Protein AF-A0A1W6YJ26-F1 (afdb_monomer)

Secondary structure (DSSP, 8-state):
----HHHHHHH--SHHHHHHHHHHHHHHHHHHHHHHHHHHHTT-HHHHHHHHHHHHHHHHHHHS-HHHHHHHHHHHHHHHHTT--TTTHHHHHHHHHHHHHHHHHHHHHHHHH--

Solvent-accessible surface area (backbone atoms only — not comparable to full-atom values): 6120 Å² total; per-residue (Å²): 137,64,68,34,60,64,64,44,40,72,78,27,75,49,60,66,54,39,37,53,50,48,54,53,50,44,52,51,51,50,54,46,52,54,50,31,54,51,22,55,75,68,63,36,37,72,63,25,40,55,38,50,55,53,48,32,53,54,46,14,64,49,36,68,36,55,68,60,27,43,67,55,41,46,62,39,46,51,33,33,76,63,69,54,47,92,79,41,60,64,47,49,51,52,40,51,51,52,53,50,52,48,44,55,48,50,53,50,51,40,60,72,54,51,134

Foldseek 3Di:
DAFPVVVLCVVPVDLVSSLVVLVVLLVVLVVLLVVLVVCVVVLVLVSNLVSLVVNLVSVCNGHVNSVVSCVLRVLVNVCSVVSNDPPCVVSSVSSSVVSVVVSVNSVVVSVVSDD

Structure (mmCIF, N/CA/C/O backbone):
data_AF-A0A1W6YJ26-F1
#
_entry.id   AF-A0A1W6YJ26-F1
#
loop_
_atom_site.group_PDB
_atom_site.id
_atom_site.type_symbol
_atom_site.label_atom_id
_atom_site.label_alt_id
_atom_site.label_comp_id
_atom_site.label_asym_id
_atom_site.label_entity_id
_atom_site.label_seq_id
_atom_site.pdbx_PDB_ins_code
_atom_site.Cartn_x
_atom_site.Cartn_y
_atom_site.Cartn_z
_atom_site.occupancy
_atom_site.B_iso_or_equiv
_atom_site.auth_seq_id
_atom_site.auth_comp_id
_atom_site.auth_asym_id
_atom_site.auth_atom_id
_atom_site.pdbx_PDB_model_num
ATOM 1 N N . MET A 1 1 ? 12.338 4.114 2.494 1.00 65.44 1 MET A N 1
ATOM 2 C CA . MET A 1 1 ? 12.069 2.732 2.046 1.00 65.44 1 MET A CA 1
ATOM 3 C C . MET A 1 1 ? 12.525 2.650 0.602 1.00 65.44 1 MET A C 1
ATOM 5 O O . MET A 1 1 ? 12.287 3.615 -0.112 1.00 65.44 1 MET A O 1
ATOM 9 N N . LEU A 1 2 ? 13.247 1.602 0.209 1.00 82.56 2 LEU A N 1
ATOM 10 C CA . LEU A 1 2 ? 13.765 1.453 -1.156 1.00 82.56 2 LEU A CA 1
ATOM 11 C C . LEU A 1 2 ? 12.956 0.373 -1.878 1.00 82.56 2 LEU A C 1
ATOM 13 O O . LEU A 1 2 ? 12.554 -0.603 -1.248 1.00 82.56 2 LEU A O 1
ATOM 17 N N . LEU A 1 3 ? 12.686 0.583 -3.165 1.00 92.25 3 LEU A N 1
ATOM 18 C CA . LEU A 1 3 ? 12.081 -0.435 -4.021 1.00 92.25 3 LEU A CA 1
ATOM 19 C C . LEU A 1 3 ? 13.123 -1.492 -4.376 1.00 92.25 3 LEU A C 1
ATOM 21 O O . LEU A 1 3 ? 14.291 -1.157 -4.587 1.00 92.25 3 LEU A O 1
ATOM 25 N N . ASP A 1 4 ? 12.689 -2.740 -4.509 1.00 94.31 4 ASP A N 1
ATOM 26 C CA . ASP A 1 4 ? 13.531 -3.811 -5.033 1.00 94.31 4 ASP A CA 1
ATOM 27 C C . ASP A 1 4 ? 13.577 -3.744 -6.565 1.00 94.31 4 ASP A C 1
ATOM 29 O O . ASP A 1 4 ? 12.917 -4.488 -7.295 1.00 94.31 4 ASP A O 1
ATOM 33 N N . LEU A 1 5 ? 14.343 -2.774 -7.064 1.00 92.31 5 LEU A N 1
ATOM 34 C CA . LEU A 1 5 ? 14.500 -2.552 -8.499 1.00 92.31 5 LEU A CA 1
ATOM 35 C C . LEU A 1 5 ? 15.229 -3.706 -9.191 1.00 92.31 5 LEU A C 1
ATOM 37 O O . LEU A 1 5 ? 15.056 -3.875 -10.397 1.00 92.31 5 LEU A O 1
ATOM 41 N N . GLN A 1 6 ? 16.018 -4.490 -8.451 1.00 93.62 6 GLN A N 1
ATOM 42 C CA . GLN A 1 6 ? 16.703 -5.652 -8.998 1.00 93.62 6 GLN A CA 1
ATOM 43 C C . GLN A 1 6 ? 15.687 -6.737 -9.354 1.00 93.62 6 GLN A C 1
ATOM 45 O O . GLN A 1 6 ? 15.591 -7.104 -10.524 1.00 93.62 6 GLN A O 1
ATOM 50 N N . THR A 1 7 ? 14.869 -7.174 -8.393 1.00 93.06 7 THR A N 1
ATOM 51 C CA . THR A 1 7 ? 13.820 -8.173 -8.652 1.00 93.06 7 THR A CA 1
ATOM 52 C C . THR A 1 7 ? 12.849 -7.683 -9.727 1.00 93.06 7 THR A C 1
ATOM 54 O O . THR A 1 7 ? 12.448 -8.442 -10.609 1.00 93.06 7 THR A O 1
ATOM 57 N N . LEU A 1 8 ? 12.503 -6.389 -9.730 1.00 93.19 8 LEU A N 1
ATOM 58 C CA . LEU A 1 8 ? 11.665 -5.819 -10.788 1.00 93.19 8 LEU A CA 1
ATOM 59 C C . LEU A 1 8 ? 12.327 -5.861 -12.170 1.00 93.19 8 LEU A C 1
ATOM 61 O O . LEU A 1 8 ? 11.624 -6.061 -13.157 1.00 93.19 8 LEU A O 1
ATOM 65 N N . ALA A 1 9 ? 13.644 -5.676 -12.265 1.00 94.31 9 ALA A N 1
ATOM 66 C CA . ALA A 1 9 ? 14.376 -5.798 -13.523 1.00 94.31 9 ALA A CA 1
ATOM 67 C C . ALA A 1 9 ? 14.510 -7.251 -13.996 1.00 94.31 9 ALA A C 1
ATOM 69 O O . ALA A 1 9 ? 14.516 -7.485 -15.201 1.00 94.31 9 ALA A O 1
ATOM 70 N N . GLU A 1 10 ? 14.569 -8.215 -13.078 1.00 95.69 10 GLU A N 1
ATOM 71 C CA . GLU A 1 10 ? 14.567 -9.645 -13.403 1.00 95.69 10 GLU A CA 1
ATOM 72 C C . GLU A 1 10 ? 13.192 -10.108 -13.918 1.00 95.69 10 GLU A C 1
ATOM 74 O O . GLU A 1 10 ? 13.114 -10.818 -14.920 1.00 95.69 10 GLU A O 1
ATOM 79 N N . LEU A 1 11 ? 12.101 -9.666 -13.279 1.00 94.88 11 LEU A N 1
ATOM 80 C CA . LEU A 1 11 ? 10.727 -10.014 -13.67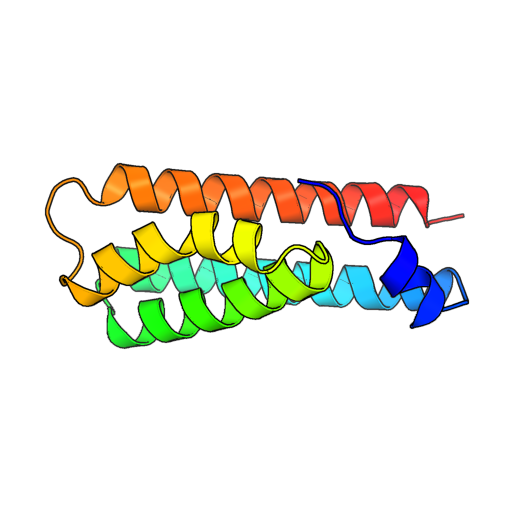3 1.00 94.88 11 LEU A CA 1
ATOM 81 C C . LEU A 1 11 ? 10.242 -9.257 -14.917 1.00 94.88 11 LEU A C 1
ATOM 83 O O . LEU A 1 11 ? 9.487 -9.804 -15.720 1.00 94.88 11 LEU A O 1
ATOM 87 N N . TYR A 1 12 ? 10.672 -8.004 -15.074 1.00 94.62 12 TYR A N 1
ATOM 88 C CA . TYR A 1 12 ? 10.335 -7.133 -16.199 1.00 94.62 12 TYR A CA 1
ATOM 89 C C . TYR A 1 12 ? 11.640 -6.569 -16.795 1.00 94.62 12 TYR A C 1
ATOM 91 O O . TYR A 1 12 ? 12.110 -5.494 -16.394 1.00 94.62 12 TYR A O 1
ATOM 99 N N . PRO A 1 13 ? 12.267 -7.292 -17.743 1.00 93.44 13 PRO A N 1
ATOM 100 C CA . PRO A 1 13 ? 13.563 -6.903 -18.302 1.00 93.44 13 PRO A CA 1
ATOM 101 C C . PRO A 1 13 ? 13.528 -5.567 -19.045 1.00 93.44 13 PRO A C 1
ATOM 103 O O . PRO A 1 13 ? 14.483 -4.784 -18.977 1.00 93.44 13 PRO A O 1
ATOM 106 N N . ASP A 1 14 ? 12.421 -5.271 -19.723 1.00 94.69 14 ASP A N 1
ATOM 107 C CA . ASP A 1 14 ? 12.253 -4.037 -20.471 1.00 94.69 14 ASP A CA 1
ATOM 108 C C . ASP A 1 14 ? 11.734 -2.882 -19.593 1.00 94.69 14 ASP A C 1
ATOM 110 O O . ASP A 1 14 ? 10.973 -3.042 -18.633 1.00 94.69 14 ASP A O 1
ATOM 114 N N . ARG A 1 15 ? 12.177 -1.667 -19.929 1.00 92.81 15 ARG A N 1
ATOM 115 C CA . ARG A 1 15 ? 11.869 -0.448 -19.167 1.00 92.81 15 ARG A CA 1
ATOM 116 C C . ARG A 1 15 ? 10.374 -0.107 -19.194 1.00 92.81 15 ARG A C 1
ATOM 118 O O . ARG A 1 15 ? 9.851 0.375 -18.190 1.00 92.81 15 ARG A O 1
ATOM 125 N N . ALA A 1 16 ? 9.697 -0.366 -20.314 1.00 94.00 16 ALA A N 1
ATOM 126 C CA . ALA A 1 16 ? 8.282 -0.052 -20.487 1.00 94.00 16 ALA A CA 1
ATOM 127 C C . ALA A 1 16 ? 7.398 -0.951 -19.608 1.00 94.00 16 ALA A C 1
ATOM 129 O O . ALA A 1 16 ? 6.518 -0.443 -18.914 1.00 94.00 16 ALA A O 1
ATOM 130 N N . GLY A 1 17 ? 7.693 -2.251 -19.555 1.00 95.00 17 GLY A N 1
ATOM 131 C CA . GLY A 1 17 ? 7.048 -3.230 -18.687 1.00 95.00 17 GLY A CA 1
ATOM 132 C C . GLY A 1 17 ? 7.211 -2.883 -17.210 1.00 95.00 17 GLY A C 1
ATOM 133 O O . GLY A 1 17 ? 6.219 -2.854 -16.480 1.00 95.00 17 GLY A O 1
ATOM 134 N N . ARG A 1 18 ? 8.422 -2.495 -16.774 1.00 95.50 18 ARG A N 1
ATOM 135 C CA . ARG A 1 18 ? 8.644 -1.987 -15.403 1.00 95.50 18 ARG A CA 1
ATOM 136 C C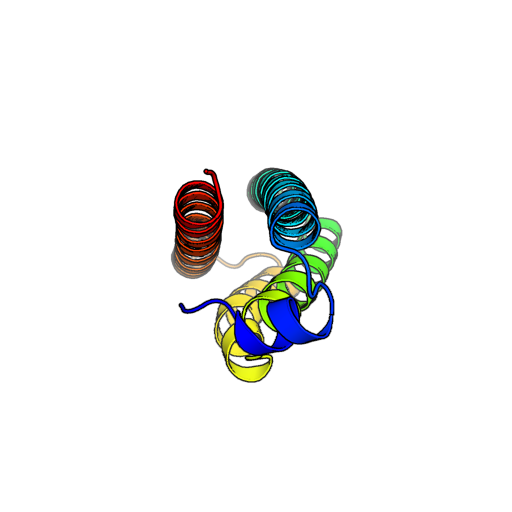 . ARG A 1 18 ? 7.789 -0.767 -15.093 1.00 95.50 18 ARG A C 1
ATOM 138 O O . ARG A 1 18 ? 7.152 -0.713 -14.044 1.00 95.50 18 ARG A O 1
ATOM 145 N N . CYS A 1 19 ? 7.765 0.206 -16.001 1.00 95.69 19 CYS A N 1
ATOM 146 C CA . CYS A 1 19 ? 6.980 1.424 -15.829 1.00 95.69 19 CYS A CA 1
ATOM 147 C C 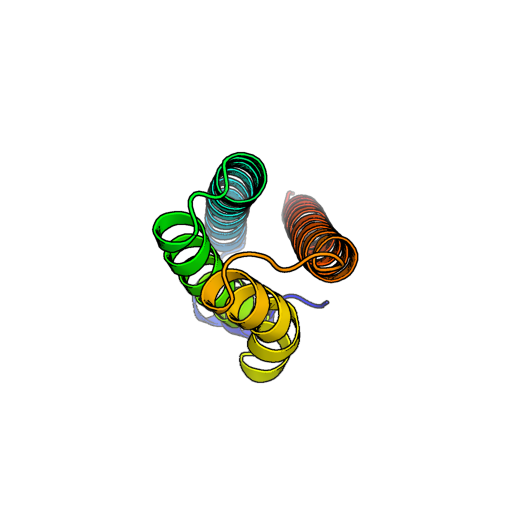. CYS A 1 19 ? 5.476 1.111 -15.731 1.00 95.69 19 CYS A C 1
ATOM 149 O O . CYS A 1 19 ? 4.805 1.575 -14.809 1.00 95.69 19 CYS A O 1
ATOM 151 N N . GLN A 1 20 ? 4.951 0.258 -16.616 1.00 96.25 20 GLN A N 1
ATOM 152 C CA . GLN A 1 20 ? 3.552 -0.170 -16.588 1.00 96.25 20 GLN A CA 1
ATOM 153 C C . GLN A 1 20 ? 3.204 -0.907 -15.289 1.00 96.25 20 GLN A C 1
ATOM 155 O O . GLN A 1 20 ? 2.172 -0.619 -14.678 1.00 96.25 20 GLN A O 1
ATOM 160 N N . PHE A 1 21 ? 4.070 -1.822 -14.846 1.00 96.31 21 PHE A N 1
ATOM 161 C CA . PHE A 1 21 ? 3.895 -2.533 -13.585 1.00 96.31 21 PHE A CA 1
ATOM 162 C C . PHE A 1 21 ? 3.840 -1.562 -12.401 1.00 96.31 21 PHE A C 1
ATOM 164 O O . PHE A 1 21 ? 2.895 -1.603 -11.614 1.00 96.31 21 PHE A O 1
ATOM 171 N N . LEU A 1 22 ? 4.813 -0.652 -12.294 1.00 96.69 22 LEU A N 1
ATOM 172 C CA . LEU A 1 22 ? 4.891 0.314 -11.199 1.00 96.69 22 LEU A CA 1
ATOM 173 C C . LEU A 1 22 ? 3.692 1.268 -11.181 1.00 96.69 22 LEU A C 1
ATOM 175 O O . LEU A 1 22 ? 3.147 1.530 -10.108 1.00 96.69 22 LEU A O 1
ATOM 179 N N . ARG A 1 23 ? 3.230 1.733 -12.350 1.00 97.50 23 ARG A N 1
ATOM 180 C CA . ARG A 1 23 ? 1.999 2.533 -12.471 1.00 97.50 23 ARG A CA 1
ATOM 181 C C . ARG A 1 23 ? 0.798 1.775 -11.917 1.00 97.50 23 ARG A C 1
ATOM 183 O O . ARG A 1 23 ? 0.056 2.301 -11.091 1.00 97.50 23 ARG A O 1
ATOM 190 N N . ARG A 1 24 ? 0.647 0.505 -12.297 1.00 97.62 24 ARG A N 1
ATOM 191 C CA . ARG A 1 24 ? -0.455 -0.311 -11.789 1.00 97.62 24 ARG A CA 1
ATOM 192 C C . ARG A 1 24 ? -0.337 -0.573 -10.286 1.00 97.62 24 ARG A C 1
ATOM 194 O O . ARG A 1 24 ? -1.340 -0.539 -9.575 1.00 97.62 24 ARG A O 1
ATOM 201 N N . ALA A 1 25 ? 0.875 -0.815 -9.797 1.00 96.56 25 ALA A N 1
ATOM 202 C CA . ALA A 1 25 ? 1.133 -1.057 -8.386 1.00 96.56 25 ALA A CA 1
ATOM 203 C C . ALA A 1 25 ? 0.795 0.169 -7.524 1.00 96.56 25 ALA A C 1
ATOM 205 O O . ALA A 1 25 ? 0.140 0.017 -6.493 1.00 96.56 25 ALA A O 1
ATOM 206 N N . VAL A 1 26 ? 1.180 1.381 -7.950 1.00 97.12 26 VAL A N 1
ATOM 207 C CA . VAL A 1 26 ? 0.874 2.604 -7.191 1.00 97.12 26 VAL A CA 1
ATOM 208 C C . VAL A 1 26 ? -0.617 2.942 -7.211 1.00 97.12 26 VAL A C 1
ATOM 210 O O . VAL A 1 26 ? -1.140 3.389 -6.194 1.00 97.12 26 VAL A O 1
ATOM 213 N N . GLU A 1 27 ? -1.331 2.680 -8.310 1.00 97.75 27 GLU A N 1
ATOM 214 C CA . GLU A 1 27 ? -2.795 2.819 -8.364 1.00 97.75 27 GLU A CA 1
ATOM 215 C C . GLU A 1 27 ? -3.489 1.920 -7.336 1.00 97.75 27 GLU A C 1
ATOM 217 O O . GLU A 1 27 ? -4.295 2.396 -6.537 1.00 97.75 27 GLU A O 1
ATOM 222 N N . ILE A 1 28 ? -3.137 0.630 -7.320 1.00 97.06 28 ILE A N 1
ATOM 223 C CA . ILE A 1 28 ? -3.703 -0.336 -6.371 1.00 97.06 28 ILE A CA 1
ATOM 224 C C . ILE A 1 28 ? -3.369 0.083 -4.937 1.00 97.06 28 ILE A C 1
ATOM 226 O O . ILE A 1 28 ? -4.253 0.125 -4.085 1.00 97.06 28 ILE A O 1
ATOM 230 N N . LEU A 1 29 ? -2.113 0.449 -4.665 1.00 96.62 29 LEU A N 1
ATOM 231 C CA . LEU A 1 29 ? -1.690 0.874 -3.332 1.00 96.62 29 LEU A CA 1
ATOM 232 C C . LEU A 1 29 ? -2.463 2.112 -2.847 1.00 96.62 29 LEU A C 1
ATOM 234 O O . LEU A 1 29 ? -2.868 2.166 -1.685 1.00 96.62 29 LEU A O 1
ATOM 238 N N . ARG A 1 30 ? -2.719 3.074 -3.740 1.00 97.88 30 ARG A N 1
ATOM 239 C CA . ARG A 1 30 ? -3.511 4.281 -3.455 1.00 97.88 30 ARG A CA 1
ATOM 240 C C . ARG A 1 30 ? -4.952 3.966 -3.109 1.00 97.88 30 ARG A C 1
ATOM 242 O O . ARG A 1 30 ? -5.485 4.510 -2.136 1.00 97.88 30 ARG A O 1
ATOM 249 N N . ASP A 1 31 ? -5.582 3.114 -3.908 1.00 97.94 31 ASP A N 1
ATOM 250 C CA . ASP A 1 31 ? -6.956 2.683 -3.675 1.00 97.94 31 ASP A CA 1
ATOM 251 C C . ASP A 1 31 ? -7.063 1.950 -2.335 1.00 97.94 31 ASP A C 1
ATOM 253 O O . ASP A 1 31 ? -7.904 2.302 -1.501 1.00 97.94 31 ASP A O 1
ATOM 257 N N . ASP A 1 32 ? -6.137 1.030 -2.072 1.00 97.69 32 ASP A N 1
ATOM 258 C CA . ASP A 1 32 ? -6.055 0.269 -0.830 1.00 97.69 32 ASP A CA 1
ATOM 259 C C . ASP A 1 32 ? -5.848 1.170 0.383 1.00 97.69 32 ASP A C 1
ATOM 261 O O . ASP A 1 32 ? -6.545 1.028 1.390 1.00 97.69 32 ASP A O 1
ATOM 265 N N . ARG A 1 33 ? -4.923 2.132 0.299 1.00 97.19 33 ARG A N 1
ATOM 266 C CA . ARG A 1 33 ? -4.659 3.087 1.378 1.00 97.19 33 ARG A CA 1
ATOM 267 C C . ARG A 1 33 ? -5.882 3.956 1.658 1.00 97.19 33 ARG A C 1
ATOM 269 O O . ARG A 1 33 ? -6.231 4.169 2.824 1.00 97.19 33 ARG A O 1
ATOM 276 N N . ARG A 1 34 ? -6.550 4.459 0.614 1.00 98.25 34 ARG A N 1
ATOM 277 C CA . ARG A 1 34 ? -7.772 5.269 0.746 1.00 98.25 34 ARG A CA 1
ATOM 278 C C . ARG A 1 34 ? -8.887 4.470 1.412 1.00 98.25 34 ARG A C 1
ATOM 280 O O . ARG A 1 34 ? -9.553 4.997 2.307 1.00 98.25 34 ARG A O 1
ATOM 287 N N . ASP A 1 35 ? -9.078 3.223 1.001 1.00 98.31 35 ASP A N 1
ATOM 288 C CA . ASP A 1 35 ? -10.096 2.342 1.562 1.00 98.31 35 ASP A CA 1
ATOM 289 C C . ASP A 1 35 ? -9.757 1.918 2.991 1.00 98.31 35 ASP A C 1
ATOM 291 O O . ASP A 1 35 ? -10.646 1.891 3.842 1.00 98.31 35 ASP A O 1
ATOM 295 N N . LEU A 1 36 ? -8.477 1.689 3.299 1.00 98.06 36 LEU A N 1
ATOM 296 C CA . LEU A 1 36 ? -8.017 1.411 4.657 1.00 98.06 36 LEU A CA 1
ATOM 297 C C . LEU A 1 36 ? -8.329 2.598 5.566 1.00 98.06 36 LEU A C 1
ATOM 299 O O . LEU A 1 36 ? -8.915 2.419 6.630 1.00 98.06 36 LEU A O 1
ATOM 303 N N . ARG A 1 37 ? -8.017 3.823 5.128 1.00 97.75 37 ARG A N 1
ATOM 304 C CA . ARG A 1 37 ? -8.328 5.043 5.883 1.00 97.75 37 ARG A CA 1
ATOM 305 C C . ARG A 1 37 ? -9.830 5.184 6.147 1.00 97.75 37 ARG A C 1
ATOM 307 O O . ARG A 1 37 ? -10.222 5.527 7.258 1.00 97.75 37 ARG A O 1
ATOM 314 N N . ARG A 1 38 ? -10.676 4.895 5.151 1.00 98.19 38 ARG A N 1
ATOM 315 C CA . ARG A 1 38 ? -12.143 4.899 5.313 1.00 98.19 38 ARG A CA 1
ATOM 316 C C . ARG A 1 38 ? -12.608 3.828 6.299 1.00 98.19 38 ARG A C 1
ATOM 318 O O . ARG A 1 38 ? -13.429 4.125 7.161 1.00 98.19 38 ARG A O 1
ATOM 325 N N . ALA A 1 39 ? -12.074 2.612 6.199 1.00 97.88 39 ALA A N 1
ATOM 326 C CA . ALA A 1 39 ? -12.420 1.510 7.092 1.00 97.88 39 ALA A CA 1
ATOM 327 C C . ALA A 1 39 ? -12.017 1.804 8.546 1.00 97.88 39 ALA A C 1
ATOM 329 O O . ALA A 1 39 ? -12.805 1.556 9.455 1.00 97.88 39 ALA A O 1
ATOM 330 N N . LEU A 1 40 ? -10.834 2.387 8.766 1.00 96.69 40 LEU A N 1
ATOM 331 C CA . LEU A 1 40 ? -10.368 2.818 10.086 1.00 96.69 40 LEU A CA 1
ATOM 332 C C . LEU A 1 40 ? -11.264 3.918 10.673 1.00 96.69 40 LEU A C 1
ATOM 334 O O . LEU A 1 40 ? -11.724 3.787 11.806 1.00 96.69 40 LEU A O 1
ATOM 338 N N . ALA A 1 41 ? -11.587 4.951 9.886 1.00 95.75 41 ALA A N 1
ATOM 339 C CA . ALA A 1 41 ? -12.476 6.035 10.312 1.00 95.75 41 ALA A CA 1
ATOM 340 C C . ALA A 1 41 ? -13.894 5.537 10.647 1.00 95.75 41 ALA A C 1
ATOM 342 O O . ALA A 1 41 ? -14.488 5.960 11.635 1.00 95.75 41 ALA A O 1
ATOM 343 N N . GLY A 1 42 ? -14.417 4.596 9.855 1.00 96.25 42 GLY A N 1
ATOM 344 C CA . GLY A 1 42 ? -15.707 3.945 10.091 1.00 96.25 42 GLY A CA 1
ATOM 345 C C . GLY A 1 42 ? -15.671 2.812 11.122 1.00 96.25 42 GLY A C 1
ATOM 346 O O . GLY A 1 42 ? -16.680 2.134 11.293 1.00 96.25 42 GLY A O 1
ATOM 347 N N . ARG A 1 43 ? -14.524 2.558 11.772 1.00 95.56 43 ARG A N 1
ATOM 348 C CA . ARG A 1 43 ? -14.297 1.434 12.703 1.00 95.56 43 ARG A CA 1
ATOM 349 C C . ARG A 1 43 ? -14.684 0.055 12.145 1.00 95.56 43 ARG A C 1
ATOM 351 O O . ARG A 1 43 ? -14.970 -0.876 12.899 1.00 95.56 43 ARG A O 1
ATOM 358 N N . ALA A 1 44 ? -14.641 -0.113 10.825 1.00 97.25 44 ALA A N 1
ATOM 359 C CA . ALA A 1 44 ? -14.913 -1.367 10.132 1.00 97.25 44 ALA A CA 1
ATOM 360 C C . ALA A 1 44 ? -13.710 -2.323 10.260 1.00 97.2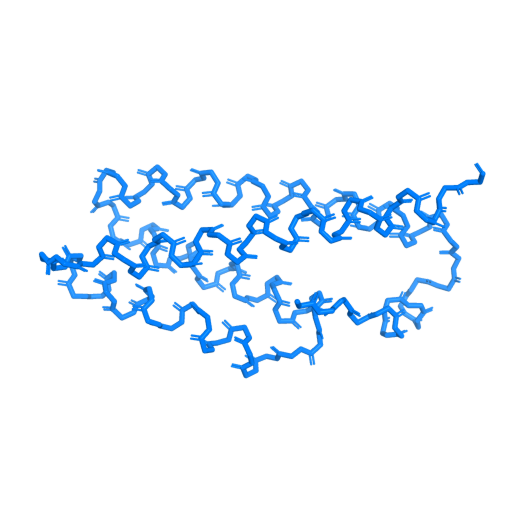5 44 ALA A C 1
ATOM 362 O O . ALA A 1 44 ? -12.972 -2.554 9.302 1.00 97.25 44 ALA A O 1
ATOM 363 N N . CYS A 1 45 ? -13.491 -2.859 11.465 1.00 96.19 45 CYS A N 1
ATOM 364 C CA . CYS A 1 45 ? -12.252 -3.548 11.842 1.00 96.19 45 CYS A CA 1
ATOM 365 C C . CYS A 1 45 ? -11.950 -4.788 10.985 1.00 96.19 45 CYS A C 1
ATOM 367 O O . CYS A 1 45 ? -10.802 -4.978 10.598 1.00 96.19 45 CYS A O 1
ATOM 369 N N . ALA A 1 46 ? -12.956 -5.591 10.621 1.00 96.62 46 ALA A N 1
ATOM 370 C CA . ALA A 1 46 ? -12.752 -6.745 9.737 1.00 96.62 46 ALA A CA 1
ATOM 371 C C . ALA A 1 46 ? -12.176 -6.311 8.376 1.00 96.62 46 ALA A C 1
ATOM 373 O O . ALA A 1 46 ? -11.099 -6.749 7.978 1.00 96.62 46 ALA A O 1
ATOM 374 N N . ARG A 1 47 ? -12.829 -5.338 7.726 1.00 97.62 47 ARG A N 1
ATOM 375 C CA . ARG A 1 47 ? -12.385 -4.797 6.437 1.00 97.62 47 ARG A CA 1
ATOM 376 C C . ARG A 1 47 ? -11.020 -4.114 6.528 1.00 97.62 47 ARG A C 1
ATOM 378 O O . ARG A 1 47 ? -10.207 -4.261 5.621 1.00 97.62 47 ARG A O 1
ATOM 385 N N . ALA A 1 48 ? -10.766 -3.368 7.603 1.00 97.75 48 ALA A N 1
ATOM 386 C CA . ALA A 1 48 ? -9.467 -2.744 7.838 1.00 97.75 48 ALA A CA 1
ATOM 387 C C . ALA A 1 48 ? -8.355 -3.796 7.989 1.00 97.75 48 ALA A C 1
ATOM 389 O O . ALA A 1 48 ? -7.257 -3.591 7.479 1.00 97.75 48 ALA A O 1
ATOM 390 N N . GLY A 1 49 ? -8.642 -4.922 8.650 1.00 97.19 49 GLY A N 1
ATOM 391 C CA . GLY A 1 49 ? -7.708 -6.035 8.814 1.00 97.19 49 GLY A CA 1
ATOM 392 C C . GLY A 1 49 ? -7.325 -6.675 7.481 1.00 97.19 49 GLY A C 1
ATOM 393 O O . GLY A 1 49 ? -6.136 -6.825 7.203 1.00 97.19 49 GLY A O 1
ATOM 394 N N . ASP A 1 50 ? -8.315 -6.965 6.634 1.00 97.69 50 ASP A N 1
ATOM 395 C CA . ASP A 1 50 ? -8.087 -7.520 5.293 1.00 97.69 50 ASP A CA 1
ATOM 396 C C . ASP A 1 50 ? -7.245 -6.575 4.426 1.00 97.69 50 ASP A C 1
ATOM 398 O O . ASP A 1 50 ? -6.292 -6.997 3.768 1.00 97.69 50 ASP A O 1
ATOM 402 N N . LEU A 1 51 ? -7.566 -5.277 4.455 1.00 97.88 51 LEU A N 1
ATOM 403 C CA . LEU A 1 51 ? -6.824 -4.253 3.719 1.00 97.88 51 LEU A CA 1
ATOM 404 C C . LEU A 1 51 ? -5.387 -4.125 4.228 1.00 97.88 51 LEU A C 1
ATOM 406 O O . LEU A 1 51 ? -4.464 -4.099 3.422 1.00 97.88 51 LEU A O 1
ATOM 410 N N . ALA A 1 52 ? -5.174 -4.101 5.546 1.00 97.06 52 ALA A N 1
ATOM 411 C CA . ALA A 1 52 ? -3.834 -4.045 6.124 1.00 97.06 52 ALA A CA 1
ATOM 412 C C . ALA A 1 52 ? -2.987 -5.262 5.714 1.00 97.06 52 ALA A C 1
ATOM 414 O O . ALA A 1 52 ? -1.818 -5.102 5.367 1.00 97.06 52 ALA A O 1
ATOM 415 N N . HIS A 1 53 ? -3.578 -6.461 5.693 1.00 96.12 53 HIS A N 1
ATOM 416 C CA . HIS A 1 53 ? -2.889 -7.672 5.249 1.00 96.12 53 HIS A CA 1
ATOM 417 C C . HIS A 1 53 ? -2.538 -7.631 3.756 1.00 96.12 53 HIS A C 1
ATOM 419 O O . HIS A 1 53 ? -1.397 -7.910 3.388 1.00 96.12 53 HIS A O 1
ATOM 425 N N . ARG A 1 54 ? -3.485 -7.226 2.898 1.00 96.75 54 ARG A N 1
ATOM 426 C CA . ARG A 1 54 ? -3.239 -7.086 1.455 1.00 96.75 54 ARG A CA 1
ATOM 427 C C . ARG A 1 54 ? -2.132 -6.076 1.168 1.00 96.75 54 ARG A C 1
ATOM 429 O O . ARG A 1 54 ? -1.200 -6.388 0.432 1.00 96.75 54 ARG A O 1
ATOM 436 N N . ILE A 1 55 ? -2.205 -4.901 1.791 1.00 97.25 55 ILE A N 1
ATOM 437 C CA . ILE A 1 55 ? -1.191 -3.854 1.650 1.00 97.25 55 ILE A CA 1
ATOM 438 C C . ILE A 1 55 ? 0.173 -4.369 2.114 1.00 97.25 55 ILE A C 1
ATOM 440 O O . ILE A 1 55 ? 1.165 -4.111 1.442 1.00 97.25 55 ILE A O 1
ATOM 444 N N . GLN A 1 56 ? 0.243 -5.131 3.211 1.00 96.19 56 GLN A N 1
ATOM 445 C CA . GLN A 1 56 ? 1.500 -5.727 3.668 1.00 96.19 56 GLN A CA 1
ATOM 446 C C . GLN A 1 56 ? 2.130 -6.627 2.604 1.00 96.19 56 GLN A C 1
ATOM 448 O O . GLN A 1 56 ? 3.336 -6.534 2.386 1.00 96.19 56 GLN A O 1
ATOM 453 N N . GLY A 1 57 ? 1.330 -7.446 1.916 1.00 95.81 57 GLY A N 1
ATOM 454 C CA . GLY A 1 57 ? 1.799 -8.258 0.792 1.00 95.81 57 GLY A CA 1
ATOM 455 C C . GLY A 1 57 ? 2.346 -7.404 -0.354 1.00 95.81 57 GLY A C 1
ATOM 456 O O . GLY A 1 57 ? 3.459 -7.641 -0.818 1.00 95.81 57 GLY A O 1
ATOM 457 N N . SER A 1 58 ? 1.610 -6.365 -0.757 1.00 95.31 58 SER A N 1
ATOM 458 C CA . SER A 1 58 ? 2.049 -5.435 -1.806 1.00 95.31 58 SER A CA 1
ATOM 459 C C . SER A 1 58 ? 3.351 -4.720 -1.439 1.00 95.31 58 SER A C 1
ATOM 461 O O . SER A 1 58 ? 4.262 -4.645 -2.258 1.00 95.31 58 SER A O 1
ATOM 463 N N . VAL A 1 59 ? 3.470 -4.223 -0.204 1.00 95.62 59 VAL A N 1
ATOM 464 C CA . VAL A 1 59 ? 4.683 -3.552 0.285 1.00 95.62 59 VAL A CA 1
ATOM 465 C C . VAL A 1 59 ? 5.858 -4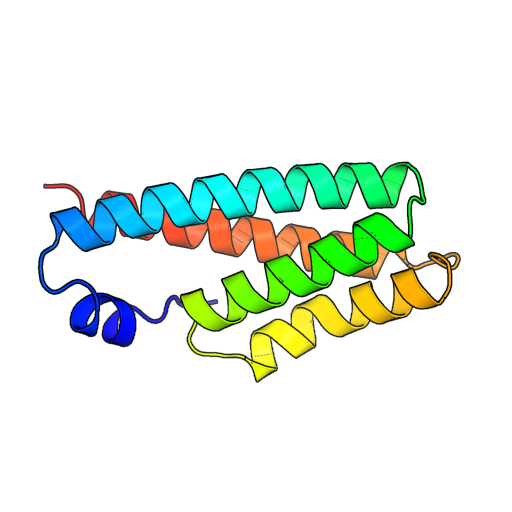.526 0.298 1.00 95.62 59 VAL A C 1
ATOM 467 O O . VAL A 1 59 ? 6.905 -4.189 -0.239 1.00 95.62 59 VAL A O 1
ATOM 470 N N . ALA A 1 60 ? 5.679 -5.729 0.853 1.00 95.69 60 ALA A N 1
ATOM 471 C CA . ALA A 1 60 ? 6.724 -6.749 0.909 1.00 95.69 60 ALA A CA 1
ATOM 472 C C . ALA A 1 60 ? 7.251 -7.113 -0.484 1.00 95.69 60 ALA A C 1
ATOM 474 O O . ALA A 1 60 ? 8.460 -7.216 -0.670 1.00 95.69 60 ALA A O 1
ATOM 475 N N . PHE A 1 61 ? 6.351 -7.262 -1.461 1.00 94.69 61 PHE A N 1
ATOM 476 C CA . PHE A 1 61 ? 6.723 -7.528 -2.847 1.00 94.69 61 PHE A CA 1
ATOM 477 C C . PHE A 1 61 ? 7.501 -6.360 -3.467 1.00 94.69 61 PHE A C 1
ATOM 479 O O . PHE A 1 61 ? 8.538 -6.566 -4.084 1.00 94.69 61 PHE A O 1
ATOM 486 N N . LEU A 1 62 ? 7.021 -5.125 -3.293 1.00 94.81 62 LEU A N 1
ATOM 487 C CA . LEU A 1 62 ? 7.619 -3.941 -3.919 1.00 94.81 62 LEU A CA 1
ATOM 488 C C . LEU A 1 62 ? 8.991 -3.571 -3.343 1.00 94.81 62 LEU A C 1
ATOM 490 O O . LEU A 1 62 ? 9.801 -2.964 -4.041 1.00 94.81 62 LEU A O 1
ATOM 494 N N . THR A 1 63 ? 9.244 -3.887 -2.074 1.00 94.88 63 THR A N 1
ATOM 495 C CA . THR A 1 63 ? 10.497 -3.536 -1.387 1.00 94.88 63 THR A CA 1
ATOM 496 C C . THR A 1 63 ? 11.481 -4.690 -1.273 1.00 94.88 63 THR A C 1
ATOM 498 O O . THR A 1 63 ? 12.617 -4.454 -0.866 1.00 94.88 63 THR A O 1
ATOM 501 N N . GLY A 1 64 ? 11.048 -5.925 -1.549 1.00 94.31 64 GLY A N 1
ATOM 502 C CA . GLY A 1 64 ? 11.831 -7.131 -1.274 1.00 94.31 64 GLY A CA 1
ATOM 503 C C . GLY A 1 64 ? 12.100 -7.357 0.222 1.00 94.31 64 GLY A C 1
ATOM 504 O O . GLY A 1 64 ? 12.986 -8.126 0.576 1.00 94.31 64 GLY A O 1
ATOM 505 N N . GLN A 1 65 ? 11.377 -6.669 1.119 1.00 93.38 65 GLN A N 1
ATOM 506 C CA . GLN A 1 65 ? 11.634 -6.668 2.568 1.00 93.38 65 GLN A CA 1
ATOM 507 C C . GLN A 1 65 ? 10.369 -7.041 3.358 1.00 93.38 65 GLN A C 1
ATOM 509 O O . GLN A 1 65 ? 9.695 -6.158 3.911 1.00 93.38 65 GLN A O 1
ATOM 514 N N . PRO A 1 66 ? 10.014 -8.338 3.429 1.00 91.31 66 PRO A N 1
ATOM 515 C CA . PRO A 1 66 ? 8.801 -8.787 4.107 1.00 91.31 66 PRO A CA 1
ATOM 516 C C . PRO A 1 66 ? 8.805 -8.485 5.611 1.00 91.31 66 PRO A C 1
ATOM 518 O O . PRO A 1 66 ? 7.768 -8.106 6.157 1.00 91.31 66 PRO A O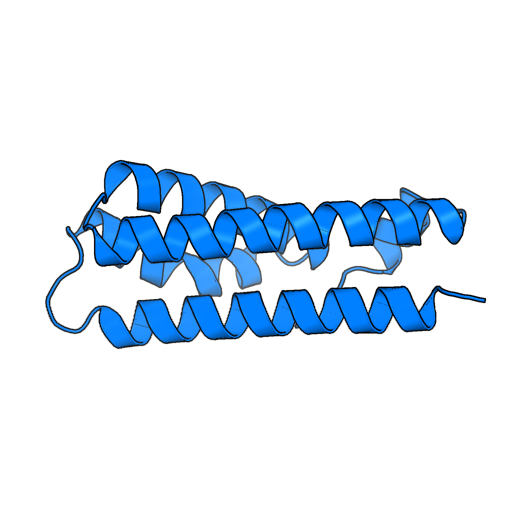 1
ATOM 521 N N . GLU A 1 67 ? 9.953 -8.570 6.283 1.00 92.88 67 GLU A N 1
ATOM 522 C CA . GLU A 1 67 ? 10.088 -8.259 7.710 1.00 92.88 67 GLU A CA 1
ATOM 523 C C . GLU A 1 67 ? 9.862 -6.770 7.973 1.00 92.88 67 GLU A C 1
ATOM 525 O O . GLU A 1 67 ? 9.165 -6.400 8.920 1.00 92.88 67 GLU A O 1
ATOM 530 N N . GLN A 1 68 ? 10.398 -5.903 7.106 1.00 90.69 68 GLN A N 1
ATOM 531 C CA . GLN A 1 68 ? 10.164 -4.465 7.198 1.00 90.69 68 GLN A CA 1
ATOM 532 C C . GLN A 1 68 ? 8.683 -4.146 6.967 1.00 90.69 68 GLN A C 1
ATOM 534 O O . GLN A 1 68 ? 8.081 -3.449 7.784 1.00 90.69 68 GLN A O 1
ATOM 539 N N . ALA A 1 69 ? 8.069 -4.700 5.917 1.00 92.69 69 ALA A N 1
ATOM 540 C CA . ALA A 1 69 ? 6.640 -4.537 5.649 1.00 92.69 69 ALA A CA 1
ATOM 541 C C . ALA A 1 69 ? 5.779 -4.982 6.846 1.00 92.69 69 ALA A C 1
ATOM 543 O O . ALA A 1 69 ? 4.854 -4.274 7.252 1.00 92.69 69 ALA A O 1
ATOM 544 N N . ALA A 1 70 ? 6.119 -6.122 7.456 1.00 92.75 70 ALA A N 1
ATOM 545 C CA . ALA A 1 70 ? 5.461 -6.614 8.658 1.00 92.75 70 ALA A CA 1
ATOM 546 C C . ALA A 1 70 ? 5.657 -5.659 9.843 1.00 92.75 70 ALA A C 1
ATOM 548 O O . ALA A 1 70 ? 4.676 -5.313 10.492 1.00 92.75 70 ALA A O 1
ATOM 549 N N . SER A 1 71 ? 6.874 -5.170 10.105 1.00 91.62 71 SER A N 1
ATOM 550 C CA . SER A 1 71 ? 7.137 -4.223 11.202 1.00 91.62 71 SER A CA 1
ATOM 551 C C . SER A 1 71 ? 6.326 -2.926 11.093 1.00 91.62 71 SER A C 1
ATOM 553 O O . SER A 1 71 ? 5.917 -2.367 12.109 1.00 91.62 71 SER A O 1
ATOM 555 N N . LEU A 1 72 ? 6.039 -2.481 9.864 1.00 89.75 72 LEU A N 1
ATOM 556 C CA . LEU A 1 72 ? 5.274 -1.267 9.595 1.00 89.75 72 LEU A CA 1
ATOM 557 C C . LEU A 1 72 ? 3.771 -1.462 9.830 1.00 89.75 72 LEU A C 1
ATOM 559 O O . LEU A 1 72 ? 3.105 -0.570 10.354 1.00 89.75 72 LEU A O 1
ATOM 563 N N . LEU A 1 73 ? 3.222 -2.621 9.448 1.00 94.19 73 LEU A N 1
ATOM 564 C CA . LEU A 1 73 ? 1.771 -2.845 9.424 1.00 94.19 73 LEU A CA 1
ATOM 565 C C . LEU A 1 73 ? 1.249 -3.767 10.529 1.00 94.19 73 LEU A C 1
ATOM 567 O O . LEU A 1 73 ? 0.070 -3.675 10.873 1.00 94.19 73 LEU A O 1
ATOM 571 N N . GLN A 1 74 ? 2.088 -4.593 11.159 1.00 94.69 74 GLN A N 1
ATOM 572 C CA . GLN A 1 74 ? 1.692 -5.410 12.311 1.00 94.69 74 GLN A CA 1
ATOM 573 C C . GLN A 1 74 ? 1.168 -4.583 13.489 1.00 94.69 74 GLN A C 1
ATOM 575 O O . GLN A 1 74 ? 0.159 -4.997 14.067 1.00 94.69 74 GLN A O 1
ATOM 580 N N . PRO A 1 75 ? 1.772 -3.436 13.867 1.00 95.56 75 PRO A N 1
ATOM 581 C CA . PRO A 1 75 ? 1.219 -2.604 14.931 1.00 95.56 75 PRO A CA 1
ATOM 582 C C . PRO A 1 75 ? -0.215 -2.163 14.617 1.00 95.56 75 PRO A C 1
ATOM 584 O O . PRO A 1 75 ? -1.093 -2.249 15.478 1.00 95.56 75 PRO A O 1
ATOM 587 N N . LEU A 1 76 ? -0.480 -1.774 13.364 1.00 96.25 76 LEU A N 1
ATOM 588 C CA . LEU A 1 76 ? -1.818 -1.408 12.908 1.00 96.25 76 LEU A CA 1
ATOM 589 C C . LEU A 1 76 ? -2.761 -2.616 12.921 1.00 96.25 76 LEU A C 1
ATOM 591 O O . LEU A 1 76 ? -3.862 -2.526 13.458 1.00 96.25 76 LEU A O 1
ATOM 595 N N . ALA A 1 77 ? -2.325 -3.764 12.402 1.00 95.69 77 ALA A N 1
ATOM 596 C CA . ALA A 1 77 ? -3.106 -4.998 12.419 1.00 95.69 77 ALA A CA 1
ATOM 597 C C . ALA A 1 77 ? -3.463 -5.433 13.851 1.00 95.69 77 ALA A C 1
ATOM 599 O O . ALA A 1 77 ? -4.581 -5.882 14.109 1.00 95.69 77 ALA A O 1
ATOM 600 N N . ARG A 1 78 ? -2.545 -5.259 14.810 1.00 96.25 78 ARG A N 1
ATOM 601 C CA . ARG A 1 78 ? -2.795 -5.509 16.233 1.00 96.25 78 ARG A CA 1
ATOM 602 C C . ARG A 1 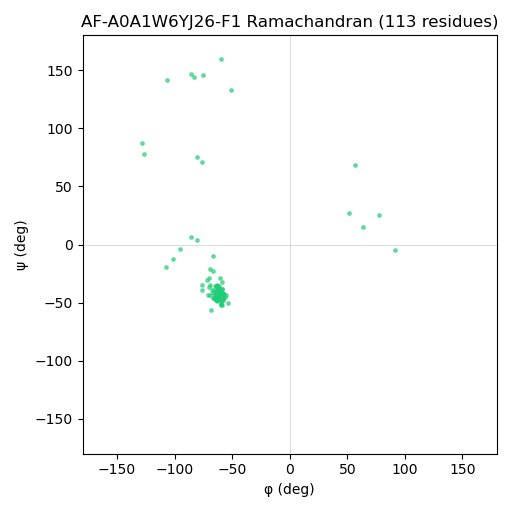78 ? -3.828 -4.538 16.797 1.00 96.25 78 ARG A C 1
ATOM 604 O O . ARG A 1 78 ? -4.757 -4.991 17.462 1.00 96.25 78 ARG A O 1
ATOM 611 N N . ALA A 1 79 ? -3.706 -3.243 16.506 1.00 96.50 79 ALA A N 1
ATOM 612 C CA . ALA A 1 79 ? -4.684 -2.245 16.934 1.00 96.50 79 ALA A CA 1
ATOM 613 C C . ALA A 1 79 ? -6.083 -2.540 16.364 1.00 96.50 79 ALA A C 1
ATOM 615 O O . ALA A 1 79 ? -7.067 -2.479 17.096 1.00 96.50 79 ALA A O 1
ATOM 616 N N . ILE A 1 80 ? -6.174 -2.935 15.090 1.00 96.94 80 ILE A N 1
ATOM 617 C CA . ILE A 1 80 ? -7.427 -3.343 14.438 1.00 96.94 80 ILE A CA 1
ATOM 618 C C . ILE A 1 80 ? -8.047 -4.556 15.147 1.00 96.94 80 ILE A C 1
ATOM 620 O O . ILE A 1 80 ? -9.233 -4.532 15.471 1.00 96.94 80 ILE A O 1
ATOM 624 N N . LYS A 1 81 ? -7.252 -5.595 15.444 1.00 96.19 81 LYS A N 1
ATOM 625 C CA . LYS A 1 81 ? -7.720 -6.790 16.175 1.00 96.19 81 LYS A CA 1
ATOM 626 C C . LYS A 1 81 ? -8.239 -6.468 17.578 1.00 96.19 81 LYS A C 1
ATOM 628 O O . LYS A 1 81 ? -9.109 -7.167 18.079 1.00 96.19 81 LYS A O 1
ATOM 633 N N . GLN A 1 82 ? -7.717 -5.414 18.199 1.00 96.06 82 GLN A N 1
ATOM 634 C CA . GLN A 1 82 ? -8.151 -4.924 19.509 1.00 96.06 82 GLN A CA 1
ATOM 635 C C . GLN A 1 82 ? -9.353 -3.964 19.432 1.00 96.06 82 GLN A C 1
ATOM 637 O O . GLN A 1 82 ? -9.727 -3.382 20.446 1.00 96.06 82 GLN A O 1
ATOM 642 N N . GLY A 1 83 ? -9.954 -3.772 18.252 1.00 95.19 83 GLY A N 1
ATOM 643 C CA . GLY A 1 83 ? -11.098 -2.875 18.072 1.00 95.19 83 GLY A CA 1
ATOM 644 C C . GLY A 1 83 ? -10.729 -1.391 18.025 1.00 95.19 83 GLY A C 1
ATOM 645 O O . GLY A 1 83 ? -11.569 -0.553 18.343 1.00 95.19 83 GLY A O 1
ATOM 646 N N . LEU A 1 84 ? -9.490 -1.065 17.634 1.00 94.00 84 LEU A N 1
ATOM 647 C CA . LEU A 1 84 ? -8.945 0.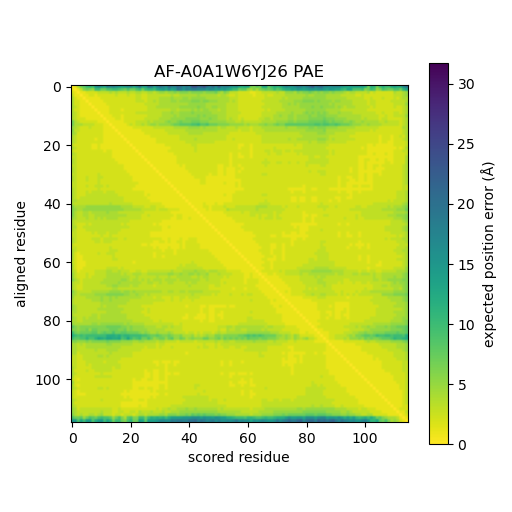297 17.560 1.00 94.00 84 LEU A CA 1
ATOM 648 C C . LEU A 1 84 ? -9.035 1.029 18.913 1.00 94.00 84 LEU A C 1
ATOM 650 O O . LEU A 1 84 ? -9.795 1.994 19.048 1.00 94.00 84 LEU A O 1
ATOM 654 N N . PRO A 1 85 ? -8.265 0.591 19.929 1.00 93.62 85 PRO A N 1
ATOM 655 C CA . PRO A 1 85 ? -8.322 1.184 21.260 1.00 93.62 85 PRO A CA 1
ATOM 656 C C . PRO A 1 85 ? -7.973 2.685 21.238 1.00 93.62 85 PRO A C 1
ATOM 658 O O . PRO A 1 85 ? -7.305 3.159 20.303 1.00 93.62 85 PRO A O 1
ATOM 661 N N . PRO A 1 86 ? -8.385 3.445 22.272 1.00 87.81 86 PRO A N 1
ATOM 662 C CA . PRO A 1 86 ? -7.947 4.826 22.456 1.00 87.81 86 PRO A CA 1
ATOM 663 C C . PRO A 1 86 ? -6.417 4.922 22.380 1.00 87.81 86 PRO A C 1
ATOM 665 O O . PRO A 1 86 ? -5.713 4.108 22.972 1.00 87.81 86 PRO A O 1
ATOM 668 N N . GLY A 1 87 ? -5.899 5.882 21.612 1.00 86.44 87 GLY A N 1
ATOM 669 C CA . GLY A 1 87 ? -4.456 6.031 21.372 1.00 86.44 87 GLY A CA 1
ATOM 670 C C . GLY A 1 87 ? -3.914 5.287 20.144 1.00 86.44 87 GLY A C 1
ATOM 671 O O . GLY A 1 87 ? -2.766 5.500 19.768 1.00 86.44 87 GLY A O 1
ATOM 672 N N . SER A 1 88 ? -4.732 4.494 19.439 1.00 93.88 88 SER A N 1
ATOM 673 C CA . SER A 1 88 ? -4.321 3.850 18.176 1.00 93.88 88 SER A CA 1
ATOM 674 C C . SER A 1 88 ? -4.067 4.827 17.018 1.00 93.88 88 SER A C 1
ATOM 676 O O . SER A 1 88 ? -3.524 4.417 15.994 1.00 93.88 88 SER A O 1
ATOM 678 N N . GLN A 1 89 ? -4.416 6.111 17.171 1.00 94.38 89 GLN A N 1
ATOM 679 C CA . GLN A 1 89 ? -4.256 7.137 16.137 1.00 94.38 89 GLN A CA 1
ATOM 680 C C . GLN A 1 89 ? -2.807 7.254 15.655 1.00 94.38 89 GLN A C 1
ATOM 682 O O . GLN A 1 89 ? -2.562 7.220 14.456 1.00 94.38 89 GLN A O 1
ATOM 687 N N . GLN A 1 90 ? -1.838 7.279 16.575 1.00 94.81 90 GLN A N 1
ATOM 688 C CA . GLN A 1 90 ? -0.423 7.391 16.214 1.00 94.81 90 GLN A CA 1
ATOM 689 C C . GLN A 1 90 ? 0.035 6.232 15.316 1.00 94.81 90 GLN A C 1
ATOM 691 O O . GLN A 1 90 ? 0.775 6.434 14.357 1.00 94.81 90 GLN A O 1
ATOM 696 N N . VAL A 1 91 ? -0.430 5.013 15.597 1.00 95.50 91 VAL A N 1
ATOM 697 C CA . VAL A 1 91 ? -0.102 3.826 14.795 1.00 95.50 91 VAL A CA 1
ATOM 698 C C . VAL A 1 91 ? -0.733 3.910 13.404 1.00 95.50 91 VAL A C 1
ATOM 700 O O . VAL A 1 91 ? -0.099 3.538 12.417 1.00 95.50 91 VAL A O 1
ATOM 703 N N . GLN A 1 92 ? -1.965 4.419 13.313 1.00 95.69 92 GLN A N 1
ATOM 704 C CA . GLN A 1 92 ? -2.621 4.668 12.030 1.00 95.69 92 GLN A CA 1
ATOM 705 C C . GLN A 1 92 ? -1.846 5.708 11.215 1.00 95.69 92 GLN A C 1
ATOM 707 O O . GLN A 1 92 ? -1.555 5.459 10.048 1.00 95.69 92 GLN A O 1
ATOM 712 N N . ASP A 1 93 ? -1.459 6.826 11.830 1.00 95.56 93 ASP A N 1
ATOM 713 C CA . ASP A 1 93 ? -0.746 7.917 11.160 1.00 95.56 93 ASP A CA 1
ATOM 714 C C . ASP A 1 93 ? 0.624 7.472 10.644 1.00 95.56 93 ASP A C 1
ATOM 716 O O . ASP A 1 93 ? 0.965 7.744 9.493 1.00 95.56 93 ASP A O 1
ATOM 720 N N . ILE A 1 94 ? 1.380 6.720 11.452 1.00 94.69 94 ILE A N 1
ATOM 721 C CA . ILE A 1 94 ? 2.669 6.143 11.049 1.00 94.69 94 ILE A CA 1
ATOM 722 C C . ILE A 1 94 ? 2.482 5.236 9.830 1.00 94.69 94 ILE A C 1
ATOM 724 O O . ILE A 1 94 ? 3.151 5.429 8.813 1.00 94.69 94 ILE A O 1
ATOM 728 N N . ALA A 1 95 ? 1.542 4.287 9.886 1.00 95.44 95 ALA A N 1
ATOM 729 C CA . ALA A 1 95 ? 1.276 3.393 8.763 1.00 95.44 95 ALA A CA 1
ATOM 730 C C . ALA A 1 95 ? 0.897 4.179 7.495 1.00 95.44 95 ALA A C 1
ATOM 732 O O . ALA A 1 95 ? 1.450 3.935 6.426 1.00 95.44 95 ALA A O 1
ATOM 733 N N . GLN A 1 96 ? 0.007 5.169 7.608 1.00 96.19 96 GLN A N 1
ATOM 734 C CA . GLN A 1 96 ? -0.414 6.003 6.478 1.00 96.19 96 GLN A CA 1
ATOM 735 C C . GLN A 1 96 ? 0.744 6.818 5.887 1.00 96.19 96 GLN A C 1
ATOM 737 O O . GLN A 1 96 ? 0.864 6.894 4.663 1.00 96.19 96 GLN A O 1
ATOM 742 N N . ALA A 1 97 ? 1.610 7.387 6.728 1.00 95.62 97 ALA A N 1
ATOM 743 C CA . ALA A 1 97 ? 2.781 8.140 6.290 1.00 95.62 97 ALA A CA 1
ATOM 744 C C . ALA A 1 97 ? 3.774 7.254 5.524 1.00 95.62 97 ALA A C 1
ATOM 746 O O . ALA A 1 97 ? 4.275 7.654 4.474 1.00 95.62 97 ALA A O 1
ATOM 747 N N . HIS A 1 98 ? 4.013 6.028 5.997 1.00 94.75 98 HIS A N 1
ATOM 748 C CA . HIS A 1 98 ? 4.883 5.078 5.302 1.00 94.75 98 HIS A CA 1
ATOM 749 C C . HIS A 1 98 ? 4.327 4.652 3.942 1.00 94.75 98 HIS A C 1
ATOM 751 O O . HIS A 1 98 ? 5.082 4.592 2.971 1.00 94.75 98 HIS A O 1
ATOM 757 N N . LEU A 1 99 ? 3.020 4.395 3.851 1.00 95.88 99 LEU A N 1
ATOM 758 C CA . LEU A 1 99 ? 2.378 4.061 2.579 1.00 95.88 99 LEU A CA 1
ATOM 759 C C . LEU A 1 99 ? 2.444 5.232 1.594 1.00 95.88 99 LEU A C 1
ATOM 761 O O . LEU A 1 99 ? 2.765 5.027 0.428 1.00 95.88 99 LEU A O 1
ATOM 765 N N . LEU A 1 100 ? 2.228 6.462 2.067 1.00 96.44 100 LEU A N 1
ATOM 766 C CA . LEU A 1 100 ? 2.370 7.655 1.235 1.00 96.44 100 LEU A CA 1
ATOM 767 C C . LEU A 1 100 ? 3.814 7.838 0.739 1.00 96.44 100 LEU A C 1
ATOM 769 O O . LEU A 1 100 ? 4.030 8.119 -0.436 1.00 96.44 100 LEU A O 1
ATOM 773 N N . ALA A 1 101 ? 4.809 7.629 1.604 1.00 95.94 101 ALA A N 1
ATOM 774 C CA . ALA A 1 101 ? 6.217 7.696 1.217 1.00 95.94 101 ALA A CA 1
ATOM 775 C C . ALA A 1 101 ? 6.583 6.628 0.170 1.00 95.94 101 ALA A C 1
ATOM 777 O O . ALA A 1 101 ? 7.367 6.903 -0.742 1.00 95.94 101 ALA A O 1
ATOM 778 N N . LEU A 1 102 ? 6.009 5.422 0.270 1.00 95.88 102 LEU A N 1
ATOM 779 C CA . LEU A 1 102 ? 6.160 4.387 -0.753 1.00 95.88 102 LEU A CA 1
ATOM 780 C C . LEU A 1 102 ? 5.536 4.819 -2.084 1.00 95.88 102 LEU A C 1
ATOM 782 O O . LEU A 1 102 ? 6.203 4.708 -3.107 1.00 95.88 102 LEU A O 1
ATOM 786 N N . GLU A 1 103 ? 4.311 5.354 -2.078 1.00 96.62 103 GLU A N 1
ATOM 787 C CA . GLU A 1 103 ? 3.664 5.885 -3.288 1.00 96.62 103 GLU A CA 1
ATOM 788 C C . GLU A 1 103 ? 4.556 6.917 -3.986 1.00 96.62 103 GLU A C 1
ATOM 790 O O . GLU A 1 103 ? 4.853 6.766 -5.168 1.00 96.62 103 GLU A O 1
ATOM 795 N N . SER A 1 104 ? 5.061 7.907 -3.243 1.00 96.50 104 SER A N 1
ATOM 796 C CA . SER A 1 104 ? 5.972 8.919 -3.788 1.00 96.50 104 SER A CA 1
ATOM 797 C C . SER A 1 104 ? 7.279 8.320 -4.313 1.00 96.50 104 SER A C 1
ATOM 799 O O . SER A 1 104 ? 7.810 8.792 -5.316 1.00 96.50 104 SER A O 1
ATOM 801 N N . THR A 1 105 ? 7.800 7.273 -3.667 1.00 96.56 105 THR A N 1
ATOM 802 C CA . THR A 1 105 ? 9.001 6.575 -4.150 1.00 96.56 105 THR A CA 1
ATOM 803 C C . THR A 1 105 ? 8.729 5.898 -5.493 1.00 96.56 105 THR A C 1
ATOM 805 O O . THR A 1 105 ? 9.523 6.053 -6.417 1.00 96.56 105 THR A O 1
ATOM 808 N N . ILE A 1 106 ? 7.589 5.213 -5.632 1.00 96.44 106 ILE A N 1
ATOM 809 C CA . ILE A 1 106 ? 7.185 4.564 -6.886 1.00 96.44 106 ILE A CA 1
ATOM 810 C C . ILE A 1 106 ? 7.017 5.590 -8.003 1.00 96.44 106 ILE A C 1
ATOM 812 O O . ILE A 1 106 ? 7.535 5.383 -9.096 1.00 96.44 106 ILE A O 1
ATOM 816 N N . GLU A 1 107 ? 6.345 6.708 -7.739 1.00 96.44 107 GLU A N 1
ATOM 817 C CA . GLU A 1 107 ? 6.158 7.767 -8.736 1.00 96.44 107 GLU A CA 1
ATOM 818 C C . GLU A 1 107 ? 7.472 8.383 -9.197 1.00 96.44 107 GLU A C 1
ATOM 820 O O . GLU A 1 107 ? 7.669 8.589 -10.394 1.00 96.44 107 GLU A O 1
ATOM 825 N N . LYS A 1 108 ? 8.396 8.628 -8.265 1.00 95.94 108 LYS A N 1
ATOM 826 C CA . LYS A 1 108 ? 9.726 9.118 -8.612 1.00 95.94 108 LYS A CA 1
ATOM 827 C C . LYS A 1 108 ? 10.453 8.124 -9.519 1.00 95.94 108 LYS A C 1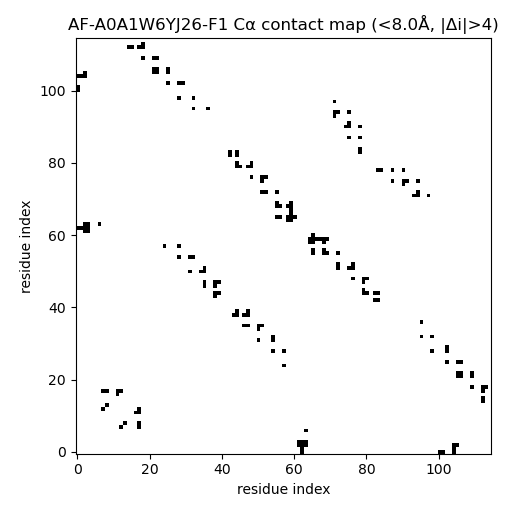
ATOM 829 O O . LYS A 1 108 ? 10.988 8.521 -10.548 1.00 95.94 108 LYS A O 1
ATOM 834 N N . THR A 1 109 ? 10.422 6.837 -9.173 1.00 95.62 109 THR A N 1
ATOM 835 C CA . THR A 1 109 ? 11.020 5.780 -9.995 1.00 95.62 109 THR A CA 1
ATOM 836 C C . THR A 1 109 ? 10.353 5.675 -11.366 1.00 95.62 109 THR A C 1
ATOM 838 O O . THR A 1 109 ? 11.049 5.475 -12.354 1.00 95.62 109 THR A O 1
ATOM 841 N N . ILE A 1 110 ? 9.031 5.847 -11.470 1.00 95.62 110 ILE A N 1
ATOM 842 C CA . ILE A 1 110 ? 8.337 5.912 -12.765 1.00 95.62 110 ILE A CA 1
ATOM 843 C C . ILE A 1 110 ? 8.902 7.058 -13.612 1.00 95.62 110 ILE A C 1
ATOM 845 O O . ILE A 1 110 ? 9.271 6.812 -14.755 1.00 95.62 110 ILE A O 1
ATOM 849 N N . GLY A 1 111 ? 9.048 8.262 -13.048 1.00 93.88 111 GLY A N 1
ATOM 850 C CA . GLY A 1 111 ? 9.632 9.408 -13.756 1.00 93.88 111 GLY A CA 1
ATOM 851 C C . GLY A 1 111 ? 11.090 9.183 -14.175 1.00 93.88 111 GLY A C 1
ATOM 852 O O . GLY A 1 111 ? 11.484 9.554 -15.273 1.00 93.88 111 GLY A O 1
ATOM 853 N N . GLU A 1 112 ? 11.884 8.496 -13.351 1.00 92.44 112 GLU A N 1
ATOM 854 C CA . GLU A 1 112 ? 13.250 8.072 -13.700 1.00 92.44 112 GLU A CA 1
ATOM 855 C C . GLU A 1 112 ? 13.266 6.978 -14.784 1.00 92.44 112 GLU A C 1
ATOM 857 O O . GLU A 1 112 ? 14.275 6.785 -15.462 1.00 92.44 112 GLU A O 1
ATOM 862 N N . LEU A 1 113 ? 12.163 6.247 -14.976 1.00 88.62 113 LEU A N 1
ATOM 863 C CA . LEU A 1 113 ? 11.993 5.220 -16.003 1.00 88.62 113 LEU A CA 1
ATOM 864 C C . LEU A 1 113 ? 11.305 5.739 -17.280 1.00 88.62 113 LEU A C 1
ATOM 866 O O . LEU A 1 113 ? 11.224 4.985 -18.250 1.00 88.62 113 LEU A O 1
ATOM 870 N N . GLU A 1 114 ? 10.872 6.993 -17.327 1.00 84.19 114 GLU A N 1
ATOM 871 C CA . GLU A 1 114 ? 10.356 7.624 -18.542 1.00 84.19 114 GLU A CA 1
ATOM 872 C C . GLU A 1 114 ? 11.508 8.170 -19.417 1.00 84.19 114 GLU A C 1
ATOM 874 O O . GLU A 1 114 ? 12.571 8.521 -18.893 1.00 84.19 114 GLU A O 1
ATOM 879 N N . PRO A 1 115 ? 11.378 8.107 -20.754 1.00 65.06 115 PRO A N 1
ATOM 880 C CA . PRO A 1 115 ? 12.402 8.573 -21.690 1.00 65.06 115 PRO A CA 1
ATOM 881 C C . PRO A 1 115 ? 12.599 10.092 -21.675 1.00 65.06 115 PRO A C 1
ATOM 883 O O . PRO A 1 115 ? 11.606 10.825 -21.476 1.00 65.06 115 PRO A O 1
#

Organism: NCBI:txid1416806

Sequence (115 aa):
MLLDLQTLAELYPDRAGRCQFLRRAVEILRDDRRDLRRALAGRACARAGDLAHRIQGSVAFLTGQPEQAASLLQPLARAIKQGLPPGSQQVQDIAQAHLLALESTIEKTIGELEP

Nearest PDB structures (foldseek):
  3myf-assembly1_A  TM=7.572E-01  e=1.935E-02  Shewanella sp. W3-18-1
  7c1i-assembly2_E  TM=7.912E-01  e=5.301E-02  Pseudomonas aeruginosa
  6gow-assembly1_E  TM=6.219E-01  e=1.853E+00  Bacillus subtilis
  8jh6-assembly1_B  TM=5.730E-01  e=8.626E+00  synthetic construct
  3u8v-assembly1_A  TM=4.883E-01  e=9.591E+00  Nitrosomonas europaea

Radius of gyration: 14.86 Å; Cα contacts (8 Å, |Δi|>4): 105; chains: 1; bounding box: 32×19×44 Å

Mean predicted aligned error: 2.86 Å

InterPro domains:
  IPR036641 HPT domain superfamily [G3DSA:1.20.120.160] (4-115)
  IPR036641 HPT domain superfamily [SSF47226] (3-78)

pLDDT: mean 94.59, std 4.71, range [65.06, 98.31]